Protein AF-A0A140GRG3-F1 (afdb_monomer)

Solvent-accessible surface area (backbone atoms only — not comparable to full-atom values): 8171 Å² total; per-residue (Å²): 132,78,67,48,33,25,34,49,35,48,64,73,60,44,54,51,26,63,76,68,34,36,48,61,22,80,69,81,72,51,72,68,56,46,52,49,39,53,59,50,39,77,76,40,103,50,76,84,59,65,53,33,34,67,32,29,81,44,64,73,69,17,59,77,34,81,34,65,45,83,39,54,50,88,79,48,69,55,91,41,27,29,35,31,36,46,66,38,54,58,51,29,50,54,20,54,79,66,69,34,63,71,58,24,54,52,31,48,55,51,36,66,66,47,49,40,51,36,69,62,40,68,79,38,45,73,64,49,42,75,78,39,77,46,58,33,33,39,29,62,48,62,46,69,54,79,84,127

Organism: Clostridium perfringens (NCBI:txid1502)

Secondary structure (DSSP, 8-state):
--SEEEEEE-HHHHHHHHHHTEE-TTS---HHHHHHHHHHHTTSSS-SSTTPEEEBS-HHHHTTSSEEEEEEGGGS-GGGEEEEETHHHHHHHHHHHTT-HHHHHHHHHHHHHH-EEHHHHHHHHHHHHHH--SEEEEE-S-EE----

Foldseek 3Di:
DPQKKKQADAPVLVVVCVVVQKDFLADDDDPLSVVLQVLLVVVDVDRQFRQWRKIDPDVVVSVVHPDMDMDGNVQAPLQQKKKWAVVLSVQLSVCVVVVPPVSNVVSSVVGVVRIDRPVVCVVCVPVSCVVRVHMMMTGNGMGRNPDD

Structure (mmCIF, N/CA/C/O backbone):
data_AF-A0A140GRG3-F1
#
_entry.id   AF-A0A140GRG3-F1
#
loop_
_atom_site.group_PDB
_atom_site.id
_atom_site.type_symbol
_atom_site.label_atom_id
_atom_site.label_alt_id
_atom_site.label_comp_id
_atom_site.label_asym_id
_atom_site.label_entity_id
_atom_site.label_seq_id
_atom_site.pdbx_PDB_ins_code
_atom_site.Cartn_x
_atom_site.Cartn_y
_atom_site.Cartn_z
_atom_site.occupancy
_atom_site.B_iso_or_equiv
_atom_site.auth_seq_id
_atom_site.auth_comp_id
_atom_site.auth_asym_id
_atom_site.auth_atom_id
_atom_site.pdbx_PDB_model_num
ATOM 1 N N . MET A 1 1 ? -10.415 -14.620 3.797 1.00 58.91 1 MET A N 1
ATOM 2 C CA . MET A 1 1 ? -9.779 -13.354 4.178 1.00 58.91 1 MET A CA 1
ATOM 3 C C . MET A 1 1 ? -10.177 -13.021 5.606 1.00 58.91 1 MET A C 1
ATOM 5 O O . MET A 1 1 ? -11.358 -13.134 5.926 1.00 58.91 1 MET A O 1
ATOM 9 N N . GLU A 1 2 ? -9.215 -12.718 6.471 1.00 62.97 2 GLU A N 1
ATOM 10 C CA . GLU A 1 2 ? -9.532 -12.144 7.781 1.00 62.97 2 GLU A CA 1
ATOM 11 C C . GLU A 1 2 ? -10.048 -10.714 7.579 1.00 62.97 2 GLU A C 1
ATOM 13 O O . GLU A 1 2 ? -9.622 -10.013 6.665 1.00 62.97 2 GLU A O 1
ATOM 18 N N . ASN A 1 3 ? -11.008 -10.294 8.401 1.00 82.62 3 ASN A N 1
ATOM 19 C CA . ASN A 1 3 ? -11.644 -8.974 8.308 1.00 82.62 3 ASN A CA 1
ATOM 20 C C . ASN A 1 3 ? -10.804 -7.882 8.991 1.00 82.62 3 ASN A C 1
ATOM 22 O O . ASN A 1 3 ? -11.342 -6.926 9.541 1.00 82.62 3 ASN A O 1
ATOM 26 N N . VAL A 1 4 ? -9.487 -8.064 9.021 1.00 91.62 4 VAL A N 1
ATOM 27 C CA . VAL A 1 4 ? -8.572 -7.283 9.845 1.00 91.62 4 VAL A CA 1
ATOM 28 C C . VAL A 1 4 ? -7.374 -6.867 9.009 1.00 91.62 4 VAL A C 1
ATOM 30 O O . VAL A 1 4 ? -6.751 -7.692 8.347 1.00 91.62 4 VAL A O 1
ATOM 33 N N . PHE A 1 5 ? -7.045 -5.587 9.101 1.00 93.81 5 PHE A N 1
ATOM 34 C CA . PHE A 1 5 ? -5.799 -5.015 8.628 1.00 93.81 5 PHE A CA 1
ATOM 35 C C . PHE A 1 5 ? -4.995 -4.447 9.789 1.00 93.81 5 PHE A C 1
ATOM 37 O O . PHE A 1 5 ? -5.518 -4.199 10.876 1.00 93.81 5 PHE A O 1
ATOM 44 N N . TYR A 1 6 ? -3.721 -4.201 9.527 1.00 93.69 6 TYR A N 1
ATOM 45 C CA . TYR A 1 6 ? -2.786 -3.617 10.465 1.00 93.69 6 TYR A CA 1
ATOM 46 C C . TYR A 1 6 ? -2.074 -2.440 9.810 1.00 93.69 6 TYR A C 1
ATOM 48 O O . TYR A 1 6 ? -1.644 -2.526 8.658 1.00 93.69 6 TYR A O 1
ATOM 56 N N . HIS A 1 7 ? -1.936 -1.350 10.556 1.00 92.50 7 HIS A N 1
ATOM 57 C CA . HIS A 1 7 ? -1.072 -0.228 10.212 1.00 92.50 7 HIS A CA 1
ATOM 58 C C . HIS A 1 7 ? 0.150 -0.252 11.134 1.00 92.50 7 HIS A C 1
ATOM 60 O O . HIS A 1 7 ? 0.006 -0.066 12.341 1.00 92.50 7 HIS A O 1
ATOM 66 N N . GLY A 1 8 ? 1.331 -0.528 10.579 1.00 90.31 8 GLY A N 1
ATOM 67 C CA . GLY A 1 8 ? 2.597 -0.441 11.309 1.00 90.31 8 GLY A CA 1
ATOM 68 C C . GLY A 1 8 ? 3.100 1.002 11.360 1.00 90.31 8 GLY A C 1
ATOM 69 O O . GLY A 1 8 ? 3.025 1.713 10.359 1.00 90.31 8 GLY A O 1
ATOM 70 N N . THR A 1 9 ? 3.586 1.440 12.521 1.00 88.50 9 THR A N 1
ATOM 71 C CA . THR A 1 9 ? 4.032 2.820 12.761 1.00 88.50 9 THR A CA 1
ATOM 72 C C . THR A 1 9 ? 5.107 2.893 13.857 1.00 88.50 9 THR A C 1
ATOM 74 O O . THR A 1 9 ? 5.263 1.969 14.654 1.00 88.50 9 THR A O 1
ATOM 77 N N . TYR A 1 10 ? 5.852 3.998 13.912 1.00 88.75 10 TYR A N 1
ATOM 78 C CA . TYR A 1 10 ? 6.809 4.299 14.988 1.00 88.75 10 TYR A CA 1
ATOM 79 C C . TYR A 1 10 ? 6.118 4.911 16.215 1.00 88.75 10 TYR A C 1
ATOM 81 O O . TYR A 1 10 ? 4.997 5.415 16.094 1.00 88.75 10 TYR A O 1
ATOM 89 N N . GLU A 1 11 ? 6.781 4.881 17.375 1.00 89.31 11 GLU A N 1
ATOM 90 C CA . GLU A 1 11 ? 6.214 5.284 18.674 1.00 89.31 11 GLU A CA 1
ATOM 91 C C . GLU A 1 11 ? 5.665 6.724 18.679 1.00 89.31 11 GLU A C 1
ATOM 93 O O . GLU A 1 11 ? 4.536 6.960 19.114 1.00 89.31 11 GLU A O 1
ATOM 98 N N . ASP A 1 12 ? 6.410 7.686 18.123 1.00 85.94 12 ASP A N 1
ATOM 99 C CA . ASP A 1 12 ? 5.983 9.093 18.063 1.00 85.94 12 ASP A CA 1
ATOM 100 C C . ASP A 1 12 ? 4.681 9.265 17.264 1.00 85.94 12 ASP A C 1
ATOM 102 O O . ASP A 1 12 ? 3.731 9.909 17.717 1.00 85.94 12 ASP A O 1
ATOM 106 N N . SER A 1 13 ? 4.607 8.639 16.086 1.00 88.38 13 SER A N 1
ATOM 107 C CA . SER A 1 13 ? 3.415 8.666 15.236 1.00 88.38 13 SER A CA 1
ATOM 108 C C . SER A 1 13 ? 2.254 7.885 15.853 1.00 88.38 13 SER A C 1
ATOM 110 O O . SER A 1 13 ? 1.106 8.308 15.735 1.00 88.38 13 SER A O 1
ATOM 112 N N . TYR A 1 14 ? 2.527 6.779 16.552 1.00 90.12 14 TYR A N 1
ATOM 113 C CA . TYR A 1 14 ? 1.506 6.016 17.271 1.00 90.12 14 TYR A CA 1
ATOM 114 C C . TYR A 1 14 ? 0.814 6.871 18.337 1.00 90.12 14 TYR A C 1
ATOM 116 O O . TYR A 1 14 ? -0.415 6.931 18.374 1.00 90.12 14 TYR A O 1
ATOM 124 N N . ASN A 1 15 ? 1.592 7.574 19.164 1.00 88.56 15 ASN A N 1
ATOM 125 C CA . ASN A 1 15 ? 1.059 8.442 20.213 1.00 88.56 15 ASN A CA 1
ATOM 126 C C . ASN A 1 15 ? 0.165 9.548 19.633 1.00 88.56 15 ASN A C 1
ATOM 128 O O . ASN A 1 15 ? -0.924 9.793 20.152 1.00 88.56 15 ASN A O 1
ATOM 132 N N . GLU A 1 16 ? 0.575 10.158 18.518 1.00 89.56 16 GLU A N 1
ATOM 133 C CA . GLU A 1 16 ? -0.228 11.161 17.812 1.00 89.56 16 GLU A CA 1
ATOM 134 C C . GLU A 1 16 ? -1.540 10.574 17.263 1.00 89.56 16 GLU A C 1
ATOM 136 O O . GLU A 1 16 ? -2.600 11.194 17.382 1.00 89.56 16 GLU A O 1
ATOM 141 N N . ILE A 1 17 ? -1.487 9.375 16.674 1.00 91.12 17 ILE A N 1
ATOM 142 C CA . ILE A 1 17 ? -2.669 8.688 16.142 1.00 91.12 17 ILE A CA 1
ATOM 143 C C . ILE A 1 17 ? -3.660 8.366 17.265 1.00 91.12 17 ILE A C 1
ATOM 145 O O . ILE A 1 17 ? -4.860 8.595 17.099 1.00 91.12 17 ILE A O 1
ATOM 149 N N . VAL A 1 18 ? -3.173 7.860 18.402 1.00 89.19 18 VAL A N 1
ATOM 150 C CA . VAL A 1 18 ? -4.005 7.542 19.571 1.00 89.19 18 VAL A CA 1
ATOM 151 C C . VAL A 1 18 ? -4.623 8.808 20.161 1.00 89.19 18 VAL A C 1
ATOM 153 O O . VAL A 1 18 ? -5.822 8.822 20.430 1.00 89.19 18 VAL A O 1
ATOM 156 N N . GLU A 1 19 ? -3.851 9.889 20.315 1.00 89.81 19 GLU A N 1
ATOM 157 C CA . GLU A 1 19 ? -4.353 11.168 20.836 1.00 89.81 19 GLU A CA 1
ATOM 158 C C . GLU A 1 19 ? -5.455 11.757 19.944 1.00 89.81 19 GLU A C 1
ATOM 160 O O . GLU A 1 19 ? -6.475 12.243 20.437 1.00 89.81 19 GLU A O 1
ATOM 165 N N . LYS A 1 20 ? -5.266 11.710 18.621 1.00 90.50 20 LYS A N 1
ATOM 166 C CA . LYS A 1 20 ? -6.213 12.285 17.657 1.00 90.50 20 LYS A CA 1
ATOM 167 C C . LYS A 1 20 ? -7.361 11.344 17.293 1.00 90.50 20 LYS A C 1
ATOM 169 O O . LYS A 1 20 ? -8.335 11.797 16.691 1.00 90.50 20 LYS A O 1
ATOM 174 N N . GLY A 1 21 ? -7.244 10.053 17.605 1.00 91.44 21 GLY A N 1
ATOM 175 C CA . GLY A 1 21 ? -8.201 9.021 17.208 1.00 91.44 21 GLY A CA 1
ATOM 176 C C . GLY A 1 21 ? -8.305 8.837 15.690 1.00 91.44 21 GLY A C 1
ATOM 177 O O . GLY A 1 21 ? -9.361 8.454 15.184 1.00 91.44 21 GLY A O 1
ATOM 178 N N . VAL A 1 22 ? -7.251 9.155 14.932 1.00 92.19 22 VAL A N 1
ATOM 179 C CA . VAL A 1 22 ? -7.278 9.102 13.463 1.00 92.19 22 VAL A CA 1
ATOM 180 C C . VAL A 1 22 ? -5.898 8.821 12.875 1.00 92.19 22 VAL A C 1
ATOM 182 O O . VAL A 1 22 ? -4.911 9.461 13.230 1.00 92.19 22 VAL A O 1
ATOM 185 N N . ILE A 1 23 ? -5.843 7.900 11.912 1.00 91.62 23 ILE A N 1
ATOM 186 C CA . ILE A 1 23 ? -4.687 7.722 11.029 1.00 91.62 23 ILE A CA 1
ATOM 187 C C . ILE A 1 23 ? -4.890 8.644 9.830 1.00 91.62 23 ILE A C 1
ATOM 189 O O . ILE A 1 23 ? -5.806 8.434 9.030 1.00 91.62 23 ILE A O 1
ATOM 193 N N . LEU A 1 24 ? -4.068 9.685 9.709 1.00 88.81 24 LEU A N 1
ATOM 194 C CA . LEU A 1 24 ? -4.138 10.600 8.573 1.00 88.81 24 LEU A CA 1
ATOM 195 C C . LEU A 1 24 ? -3.401 10.014 7.371 1.00 88.81 24 LEU A C 1
ATOM 197 O O . LEU A 1 24 ? -2.261 9.574 7.472 1.00 88.81 24 LEU A O 1
ATOM 201 N N . ASN A 1 25 ? -4.015 10.113 6.198 1.00 81.44 25 ASN A N 1
ATOM 202 C CA . ASN A 1 25 ? -3.441 9.667 4.929 1.00 81.44 25 ASN A CA 1
ATOM 203 C C . ASN A 1 25 ? -2.334 10.592 4.377 1.00 81.44 25 ASN A C 1
ATOM 205 O O . ASN A 1 25 ? -1.984 10.503 3.204 1.00 81.44 25 ASN A O 1
ATOM 209 N N . SER A 1 26 ? -1.820 11.508 5.204 1.00 66.75 26 SER A N 1
ATOM 210 C CA . SER A 1 26 ? -0.861 12.557 4.841 1.00 66.75 26 SER A CA 1
ATOM 211 C C . SER A 1 26 ? 0.337 12.664 5.794 1.00 66.75 26 SER A C 1
ATOM 213 O O . SER A 1 26 ? 1.067 13.653 5.721 1.00 66.75 26 SER A O 1
ATOM 215 N N . ILE A 1 27 ? 0.513 11.731 6.739 1.00 56.66 27 ILE A N 1
ATOM 216 C CA . ILE A 1 27 ? 1.577 11.827 7.750 1.00 56.66 27 ILE A CA 1
ATOM 217 C C . ILE A 1 27 ? 2.827 11.046 7.316 1.00 56.66 27 ILE A C 1
ATOM 219 O O . ILE A 1 27 ? 2.763 9.854 7.043 1.00 56.66 27 ILE A O 1
ATOM 223 N N . GLN A 1 28 ? 3.941 11.790 7.287 1.00 54.88 28 GLN A N 1
ATOM 224 C CA . GLN A 1 28 ? 5.354 11.383 7.306 1.00 54.88 28 GLN A CA 1
ATOM 225 C C . GLN A 1 28 ? 5.712 10.150 6.468 1.00 54.88 28 GLN A C 1
ATOM 227 O O . GLN A 1 28 ? 5.924 9.052 6.975 1.00 54.88 28 GLN A O 1
ATOM 232 N N . GLU A 1 29 ? 5.856 10.363 5.160 1.00 62.44 29 GLU A N 1
ATOM 233 C CA . GLU A 1 29 ? 6.495 9.372 4.300 1.00 62.44 29 GLU A CA 1
ATOM 234 C C . GLU A 1 29 ? 7.969 9.223 4.702 1.00 62.44 29 GLU A C 1
ATOM 236 O O . GLU A 1 29 ? 8.709 10.208 4.730 1.00 62.44 29 GLU A O 1
ATOM 241 N N . ALA A 1 30 ? 8.402 7.991 4.985 1.00 69.88 30 ALA A N 1
ATOM 242 C CA . ALA A 1 30 ? 9.823 7.666 5.027 1.00 69.88 30 ALA A CA 1
ATOM 243 C C . ALA A 1 30 ? 10.486 8.035 3.687 1.00 69.88 30 ALA A C 1
ATOM 245 O O . ALA A 1 30 ? 9.834 8.000 2.635 1.00 69.88 30 ALA A O 1
ATOM 246 N N . ASP A 1 31 ? 11.782 8.348 3.712 1.00 77.38 31 ASP A N 1
ATOM 247 C CA . ASP A 1 31 ? 12.533 8.788 2.530 1.00 77.38 31 ASP A CA 1
ATOM 248 C C . ASP A 1 31 ? 12.384 7.807 1.353 1.00 77.38 31 ASP A C 1
ATOM 250 O O . AS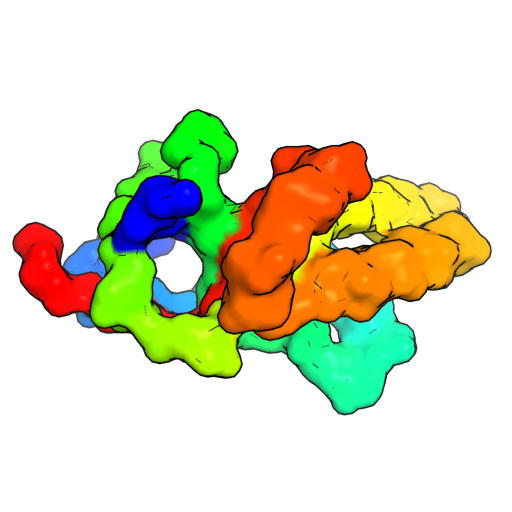P A 1 31 ? 12.194 8.216 0.206 1.00 77.38 31 ASP A O 1
ATOM 254 N N . GLU A 1 32 ? 12.395 6.500 1.620 1.00 85.00 32 GLU A N 1
ATOM 255 C CA . GLU A 1 32 ? 12.195 5.463 0.610 1.00 85.00 32 GLU A CA 1
ATOM 256 C C . GLU A 1 32 ? 10.790 5.492 -0.002 1.00 85.00 32 GLU A C 1
ATOM 258 O O . GLU A 1 32 ? 10.648 5.353 -1.221 1.00 85.00 32 GLU A O 1
ATOM 263 N N . THR A 1 33 ? 9.754 5.697 0.817 1.00 84.81 33 THR A N 1
ATOM 264 C CA . THR A 1 33 ? 8.361 5.815 0.357 1.00 84.81 33 THR A CA 1
ATOM 265 C C . THR A 1 33 ? 8.200 7.030 -0.547 1.00 84.81 33 THR A C 1
ATOM 267 O O . THR A 1 33 ? 7.636 6.898 -1.635 1.00 84.81 33 THR A O 1
ATOM 270 N N . SER A 1 34 ? 8.786 8.163 -0.155 1.00 86.88 34 SER A N 1
ATOM 271 C CA . SER A 1 34 ? 8.810 9.393 -0.950 1.00 86.88 34 SER A CA 1
ATOM 272 C C . SER A 1 34 ? 9.502 9.182 -2.302 1.00 86.88 34 SER A C 1
ATOM 274 O O . SER A 1 34 ? 8.932 9.481 -3.354 1.00 86.88 34 SER A O 1
ATOM 276 N N . ILE A 1 35 ? 10.672 8.526 -2.319 1.00 89.69 35 ILE A N 1
ATOM 277 C CA . ILE A 1 35 ? 11.378 8.174 -3.563 1.00 89.69 35 ILE A CA 1
ATOM 278 C C . ILE A 1 35 ? 10.510 7.295 -4.469 1.00 89.69 35 ILE A C 1
ATOM 280 O O . ILE A 1 35 ? 10.425 7.535 -5.677 1.00 89.69 35 ILE A O 1
ATOM 284 N N . ILE A 1 36 ? 9.878 6.252 -3.922 1.00 89.81 36 ILE A N 1
ATOM 285 C CA . ILE A 1 36 ? 9.028 5.357 -4.715 1.00 89.81 36 ILE A CA 1
ATOM 286 C C . ILE A 1 36 ? 7.834 6.131 -5.283 1.00 89.81 36 ILE A C 1
ATOM 288 O O . ILE A 1 36 ? 7.508 5.961 -6.462 1.00 89.81 36 ILE A O 1
ATOM 292 N N . ASN A 1 37 ? 7.208 6.987 -4.476 1.00 88.44 37 ASN A N 1
ATOM 293 C CA . ASN A 1 37 ? 6.080 7.815 -4.883 1.00 88.44 37 ASN A CA 1
ATOM 294 C C . ASN A 1 37 ? 6.465 8.758 -6.025 1.00 88.44 37 ASN A C 1
ATOM 296 O O . ASN A 1 37 ? 5.795 8.755 -7.058 1.00 88.44 37 ASN A O 1
ATOM 300 N N . ASP A 1 38 ? 7.583 9.472 -5.910 1.00 87.94 38 ASP A N 1
ATOM 301 C CA . ASP A 1 38 ? 8.108 10.339 -6.969 1.00 87.94 38 ASP A CA 1
ATOM 302 C C . ASP A 1 38 ? 8.392 9.565 -8.260 1.00 87.94 38 ASP A C 1
ATOM 304 O O . ASP A 1 38 ? 8.019 9.982 -9.364 1.00 87.94 38 ASP A O 1
ATOM 308 N N . VAL A 1 39 ? 9.014 8.390 -8.138 1.00 89.75 39 VAL A N 1
ATOM 309 C CA . VAL A 1 39 ? 9.319 7.537 -9.288 1.00 89.75 39 VAL A CA 1
ATOM 310 C C . VAL A 1 39 ? 8.036 7.055 -9.968 1.00 89.75 39 VAL A C 1
ATOM 312 O O . VAL A 1 39 ? 7.939 7.147 -11.191 1.00 89.75 39 VAL A O 1
ATOM 315 N N . LEU A 1 40 ? 7.034 6.589 -9.222 1.00 88.19 40 LEU A N 1
ATOM 316 C CA . LEU A 1 40 ? 5.755 6.135 -9.781 1.00 88.19 40 LEU A CA 1
ATOM 317 C C . LEU A 1 40 ? 4.958 7.285 -10.417 1.00 88.19 40 LEU A C 1
ATOM 319 O O . LEU A 1 40 ? 4.435 7.141 -11.530 1.00 88.19 40 LEU A O 1
ATOM 323 N N . ASN A 1 41 ? 4.909 8.436 -9.749 1.00 82.94 41 ASN A N 1
ATOM 324 C CA . ASN A 1 41 ? 4.188 9.623 -10.205 1.00 82.94 41 ASN A CA 1
ATOM 325 C C . ASN A 1 41 ? 4.855 10.270 -11.428 1.00 82.94 41 ASN A C 1
ATOM 327 O O . ASN A 1 41 ? 4.175 10.834 -12.275 1.00 82.94 41 ASN A O 1
ATOM 331 N N . SER A 1 42 ? 6.170 10.119 -11.614 1.00 81.94 42 SER A N 1
ATOM 332 C CA . SER A 1 42 ? 6.830 10.580 -12.847 1.00 81.94 42 SER A CA 1
ATOM 333 C C . SER A 1 42 ? 6.421 9.791 -14.107 1.00 81.94 42 SER A C 1
ATOM 335 O O . SER A 1 42 ? 6.657 10.249 -15.227 1.00 81.94 42 SER A O 1
ATOM 337 N N . TYR A 1 43 ? 5.797 8.616 -13.946 1.00 75.81 43 TYR A N 1
ATOM 338 C CA . TYR A 1 43 ? 5.379 7.724 -15.037 1.00 75.81 43 TYR A CA 1
ATOM 339 C C . TYR A 1 43 ? 3.862 7.590 -15.198 1.00 75.81 43 TYR A C 1
ATOM 341 O O . TYR A 1 43 ? 3.408 6.955 -16.154 1.00 75.81 43 TYR A O 1
ATOM 349 N N . SER A 1 44 ? 3.076 8.165 -14.293 1.00 68.88 44 SER A N 1
ATOM 350 C CA . SER A 1 44 ? 1.617 8.089 -14.302 1.00 68.88 44 SER A CA 1
ATOM 351 C C . SER A 1 44 ? 1.021 9.480 -14.097 1.00 68.88 44 SER A C 1
ATOM 353 O O . SER A 1 44 ? 1.574 10.310 -13.392 1.00 68.88 44 SER A O 1
ATOM 355 N N . TYR A 1 45 ? -0.116 9.766 -14.731 1.00 60.00 45 TYR A N 1
ATOM 356 C CA . TYR A 1 45 ? -0.793 11.066 -14.595 1.00 60.00 45 TYR A CA 1
ATOM 357 C C . TYR A 1 45 ? -1.594 11.199 -13.282 1.00 60.00 45 TYR A C 1
ATOM 359 O O . TYR A 1 45 ? -2.377 12.133 -13.131 1.00 60.00 45 TYR A O 1
ATOM 367 N N . SER A 1 46 ? -1.440 10.258 -12.350 1.00 65.44 46 SER A N 1
ATOM 368 C CA . SER A 1 46 ? -2.257 10.118 -11.143 1.00 65.44 46 SER A CA 1
ATOM 369 C C . SER A 1 46 ? -1.391 9.739 -9.947 1.00 65.44 46 SER A C 1
ATOM 371 O O . SER A 1 46 ? -0.456 8.961 -10.112 1.00 65.44 46 SER A O 1
ATOM 373 N N . ASN A 1 47 ? -1.750 10.203 -8.747 1.00 74.69 47 ASN A N 1
ATOM 374 C CA . ASN A 1 47 ? -1.138 9.728 -7.504 1.00 74.69 47 ASN A CA 1
ATOM 375 C C . ASN A 1 47 ? -1.424 8.232 -7.326 1.00 74.69 47 ASN A C 1
ATOM 377 O O . ASN A 1 47 ? -2.562 7.844 -7.083 1.00 74.69 47 ASN A O 1
ATOM 381 N N . VAL A 1 48 ? -0.393 7.399 -7.484 1.00 83.12 48 VAL A N 1
ATOM 382 C CA . VAL A 1 48 ? -0.540 5.930 -7.458 1.00 83.12 48 VAL A CA 1
ATOM 383 C C . VAL A 1 48 ? -0.630 5.388 -6.034 1.00 83.12 48 VAL A C 1
ATOM 385 O O . VAL A 1 48 ? -1.322 4.407 -5.794 1.00 83.12 48 VAL A O 1
ATOM 388 N N . ARG A 1 49 ? 0.106 6.008 -5.108 1.00 86.69 49 ARG A N 1
ATOM 389 C CA . ARG A 1 49 ? 0.246 5.594 -3.697 1.00 86.69 49 ARG A CA 1
ATOM 390 C C . ARG A 1 49 ? 0.266 6.782 -2.737 1.00 86.69 49 ARG A C 1
ATOM 392 O O . ARG A 1 49 ? -0.138 6.644 -1.591 1.00 86.69 49 ARG A O 1
ATOM 399 N N . ASN A 1 50 ? 0.727 7.941 -3.211 1.00 84.25 50 ASN A N 1
ATOM 400 C CA . ASN A 1 50 ? 0.743 9.176 -2.433 1.00 84.25 50 ASN A CA 1
ATOM 401 C C . ASN A 1 50 ? -0.679 9.520 -1.955 1.00 84.25 50 ASN A C 1
ATOM 403 O O . ASN A 1 50 ? -1.620 9.535 -2.756 1.00 84.25 50 ASN A O 1
ATOM 407 N N . GLY A 1 51 ? -0.817 9.797 -0.660 1.00 84.38 51 GLY A N 1
ATOM 408 C CA . GLY A 1 51 ? -2.102 10.072 -0.024 1.00 84.38 51 GLY A CA 1
ATOM 409 C C . GLY A 1 51 ? -2.874 8.826 0.422 1.00 84.38 51 GLY A C 1
ATOM 410 O O . GLY A 1 51 ? -4.070 8.944 0.703 1.00 84.38 51 GLY A O 1
ATOM 411 N N . ALA A 1 52 ? -2.243 7.648 0.441 1.00 90.88 52 ALA A N 1
ATOM 412 C CA . ALA A 1 52 ? -2.814 6.430 1.006 1.00 90.88 52 ALA A CA 1
ATOM 413 C C . ALA A 1 52 ? -2.296 6.168 2.427 1.00 90.88 52 ALA A C 1
ATOM 415 O O . ALA A 1 52 ? -1.127 6.395 2.730 1.00 90.88 52 ALA A O 1
ATOM 416 N N . VAL A 1 53 ? -3.155 5.607 3.276 1.00 92.06 53 VAL A N 1
ATOM 417 C CA . VAL A 1 53 ? -2.727 4.875 4.471 1.00 92.06 53 VAL A CA 1
ATOM 418 C C . VAL A 1 53 ? -2.311 3.471 4.038 1.00 92.06 53 VAL A C 1
ATOM 420 O O . VAL A 1 53 ? -3.088 2.761 3.395 1.00 92.06 53 VAL A O 1
ATOM 423 N N . PHE A 1 54 ? -1.086 3.083 4.390 1.00 91.75 54 PHE A N 1
ATOM 424 C CA . PHE A 1 54 ? -0.539 1.760 4.101 1.00 91.75 54 PHE A CA 1
ATOM 425 C C . PHE A 1 54 ? -0.981 0.759 5.164 1.00 91.75 54 PHE A C 1
ATOM 427 O O . PHE A 1 54 ? -0.822 0.997 6.364 1.00 91.75 54 PHE A O 1
ATOM 434 N N . LEU A 1 55 ? -1.532 -0.357 4.701 1.00 93.12 55 LEU A N 1
ATOM 435 C CA . LEU A 1 55 ? -2.094 -1.426 5.511 1.00 93.12 55 LEU A CA 1
ATOM 436 C C . LEU A 1 55 ? -1.521 -2.782 5.071 1.00 93.12 55 LEU A C 1
ATOM 438 O O . LEU A 1 55 ? -1.185 -2.981 3.900 1.00 93.12 55 LEU A O 1
ATOM 442 N N . THR A 1 56 ? -1.462 -3.732 5.999 1.00 92.31 56 THR A N 1
ATOM 443 C CA . THR A 1 56 ? -1.139 -5.143 5.733 1.00 92.31 56 THR A CA 1
ATOM 444 C C . THR A 1 56 ? -2.190 -6.060 6.357 1.00 92.31 56 THR A C 1
ATOM 446 O O . THR A 1 56 ? -2.792 -5.721 7.374 1.00 92.31 56 THR A O 1
ATOM 449 N N . ASP A 1 57 ? -2.437 -7.216 5.745 1.00 91.50 57 ASP A N 1
ATOM 450 C CA . ASP A 1 57 ? -3.240 -8.305 6.323 1.00 91.50 57 ASP A CA 1
ATOM 451 C C . ASP A 1 57 ? -2.391 -9.272 7.166 1.00 91.50 57 ASP A C 1
ATOM 453 O O . ASP A 1 57 ? -2.885 -10.290 7.645 1.00 91.50 57 ASP A O 1
ATOM 457 N N . ASN A 1 58 ? -1.106 -8.960 7.345 1.00 88.94 58 ASN A N 1
ATOM 458 C CA . ASN A 1 58 ? -0.147 -9.770 8.072 1.00 88.94 58 ASN A CA 1
ATOM 459 C C . ASN A 1 58 ? 0.392 -9.003 9.285 1.00 88.94 58 ASN A C 1
ATOM 461 O O . ASN A 1 58 ? 1.268 -8.149 9.160 1.00 88.94 58 ASN A O 1
ATOM 465 N N . GLU A 1 59 ? -0.088 -9.355 10.478 1.00 86.62 59 GLU A N 1
ATOM 466 C CA . GLU A 1 59 ? 0.344 -8.745 11.744 1.00 86.62 59 GLU A CA 1
ATOM 467 C C . GLU A 1 59 ? 1.870 -8.745 11.910 1.00 86.62 59 GLU A C 1
ATOM 469 O O . GLU A 1 59 ? 2.443 -7.738 12.310 1.00 86.62 59 GLU A O 1
ATOM 474 N N . LYS A 1 60 ? 2.554 -9.822 11.501 1.00 86.56 60 LYS A N 1
ATOM 475 C CA . LYS A 1 60 ? 4.018 -9.933 11.625 1.00 86.56 60 LYS A CA 1
ATOM 476 C C . LYS A 1 60 ? 4.775 -8.936 10.755 1.00 86.56 60 LYS A C 1
ATOM 478 O O . LYS A 1 60 ? 5.886 -8.551 11.099 1.00 86.56 60 LYS A O 1
ATOM 483 N N . GLU A 1 61 ? 4.209 -8.553 9.613 1.00 82.81 61 GLU A N 1
ATOM 484 C CA . GLU A 1 61 ? 4.788 -7.492 8.783 1.00 82.81 61 GLU A CA 1
ATOM 485 C C . GLU A 1 61 ? 4.579 -6.121 9.433 1.00 82.81 61 GLU A C 1
ATOM 487 O O . GLU A 1 61 ? 5.461 -5.270 9.358 1.00 82.81 61 GLU A O 1
ATOM 492 N N . ALA A 1 62 ? 3.455 -5.917 10.126 1.00 80.75 62 ALA A N 1
ATOM 493 C CA . ALA A 1 62 ? 3.227 -4.703 10.906 1.00 80.75 62 ALA A CA 1
ATOM 494 C C . ALA A 1 62 ? 4.124 -4.632 12.158 1.00 80.75 62 ALA A C 1
ATOM 496 O O . ALA A 1 62 ? 4.556 -3.548 12.531 1.00 80.75 62 ALA A O 1
ATOM 497 N N . GLU A 1 63 ? 4.466 -5.770 12.768 1.00 77.25 63 GLU A N 1
ATOM 498 C CA . GLU A 1 63 ? 5.431 -5.881 13.878 1.00 77.25 63 GLU A CA 1
ATOM 499 C C . GLU A 1 63 ? 6.886 -5.572 13.476 1.00 77.25 63 GLU A C 1
ATOM 501 O O . GLU A 1 63 ? 7.756 -5.486 14.341 1.00 77.25 63 GLU A O 1
ATOM 506 N N . CYS A 1 64 ? 7.193 -5.384 12.183 1.00 80.12 64 CYS A N 1
ATOM 507 C CA . CYS A 1 64 ? 8.485 -4.818 11.774 1.00 80.12 64 CYS A CA 1
ATOM 508 C C . CYS A 1 64 ? 8.645 -3.342 12.187 1.00 80.12 64 CYS A C 1
ATOM 510 O O . CYS A 1 64 ? 9.754 -2.810 12.119 1.00 80.12 64 CYS A O 1
ATOM 512 N N . TYR A 1 65 ? 7.553 -2.698 12.603 1.00 85.62 65 TYR A N 1
ATOM 513 C CA . TYR A 1 65 ? 7.531 -1.376 13.213 1.00 85.62 65 TYR A CA 1
ATOM 514 C C . TYR A 1 65 ? 7.456 -1.483 14.744 1.00 85.62 65 TYR A C 1
ATOM 516 O O . TYR A 1 65 ? 7.182 -2.545 15.298 1.00 85.62 65 TYR A O 1
ATOM 524 N N . GLU A 1 66 ? 7.689 -0.375 15.444 1.00 89.38 66 GLU A N 1
ATOM 525 C CA . GLU A 1 66 ? 7.669 -0.343 16.915 1.00 89.38 66 GLU A CA 1
ATOM 526 C C . GLU A 1 66 ? 6.262 -0.544 17.490 1.00 89.38 66 GLU A C 1
ATOM 528 O O . GLU A 1 66 ? 6.106 -1.068 18.592 1.00 89.38 66 GLU A O 1
ATOM 533 N N . CYS A 1 67 ? 5.237 -0.121 16.750 1.00 89.69 67 CYS A N 1
ATOM 534 C CA . CYS A 1 67 ? 3.836 -0.219 17.125 1.00 89.69 67 CYS A CA 1
ATOM 535 C C . CYS A 1 67 ? 2.995 -0.659 15.921 1.00 89.69 67 CYS A C 1
ATOM 537 O O . CYS A 1 67 ? 3.322 -0.371 14.767 1.00 89.69 67 CYS A O 1
ATOM 539 N N . ASN A 1 68 ? 1.862 -1.310 16.185 1.00 91.19 68 ASN A N 1
ATOM 540 C CA . ASN A 1 68 ? 0.854 -1.578 15.167 1.00 91.19 68 ASN A CA 1
ATOM 541 C C . ASN A 1 68 ? -0.546 -1.197 15.664 1.00 91.19 68 ASN A C 1
ATOM 543 O O . ASN A 1 68 ? -0.827 -1.204 16.861 1.00 91.19 68 ASN A O 1
ATOM 547 N N . ILE A 1 69 ? -1.414 -0.827 14.725 1.00 91.56 69 ILE A N 1
ATOM 548 C CA . ILE A 1 69 ? -2.817 -0.504 14.982 1.00 91.56 69 ILE A CA 1
ATOM 549 C C . ILE A 1 69 ? -3.671 -1.477 14.187 1.00 91.56 69 ILE A C 1
ATOM 551 O O . ILE A 1 69 ? -3.589 -1.532 12.958 1.00 91.56 69 ILE A O 1
ATOM 555 N N . LYS A 1 70 ? -4.503 -2.234 14.900 1.00 92.69 70 LYS A N 1
ATOM 556 C CA . LYS A 1 70 ? -5.468 -3.163 14.319 1.00 92.69 70 LYS A CA 1
ATOM 557 C C . LYS A 1 70 ? -6.694 -2.405 13.812 1.00 92.69 70 LYS A C 1
ATOM 559 O O . LYS A 1 70 ? -7.280 -1.604 14.533 1.00 92.69 70 LYS A O 1
ATOM 564 N N . ILE A 1 71 ? -7.104 -2.692 12.584 1.00 92.06 71 ILE A N 1
ATOM 565 C CA . ILE A 1 71 ? -8.189 -2.010 11.878 1.00 92.06 71 ILE A CA 1
ATOM 566 C C . ILE A 1 71 ? -9.164 -3.064 11.360 1.00 92.06 71 ILE A C 1
ATOM 568 O O . ILE A 1 71 ? -8.793 -3.925 10.565 1.00 92.06 71 ILE A O 1
ATOM 572 N N . ASP A 1 72 ? -10.422 -2.996 11.793 1.00 90.81 72 ASP A N 1
ATOM 573 C CA . ASP A 1 72 ? -11.485 -3.824 11.219 1.00 90.81 72 ASP A CA 1
ATOM 574 C C . ASP A 1 72 ? -11.869 -3.281 9.836 1.00 90.81 72 ASP A C 1
ATOM 576 O O . ASP A 1 72 ? -12.128 -2.086 9.668 1.00 90.81 72 ASP A O 1
ATOM 580 N N . ILE A 1 73 ? -11.932 -4.157 8.834 1.00 90.69 73 ILE A N 1
ATOM 581 C CA . ILE A 1 73 ? -12.320 -3.782 7.472 1.00 90.69 73 ILE A CA 1
ATOM 582 C C . ILE A 1 73 ? -13.721 -3.165 7.398 1.00 90.69 73 ILE A C 1
ATOM 584 O O . ILE A 1 73 ? -13.986 -2.349 6.517 1.00 90.69 73 ILE A O 1
ATOM 588 N N . ASN A 1 74 ? -14.616 -3.517 8.323 1.00 89.56 74 ASN A N 1
ATOM 589 C CA . ASN A 1 74 ? -15.968 -2.965 8.390 1.00 89.56 74 ASN A CA 1
ATOM 590 C C . ASN A 1 74 ? -15.972 -1.472 8.752 1.00 89.56 74 ASN A C 1
ATOM 592 O O . ASN A 1 74 ? -16.949 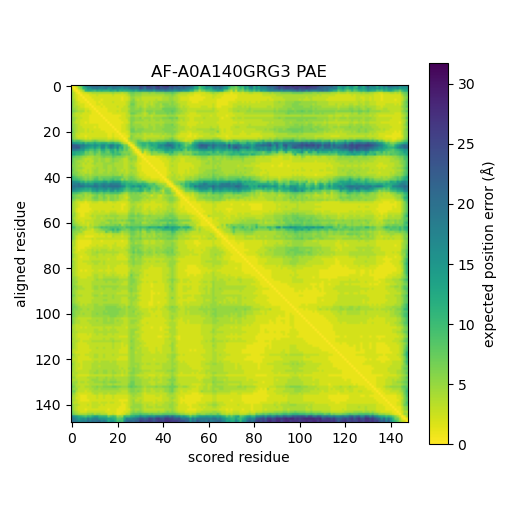-0.781 8.469 1.00 89.56 74 ASN A O 1
ATOM 596 N N . ASN A 1 75 ? -14.870 -0.963 9.309 1.00 88.69 75 ASN A N 1
ATOM 597 C CA . ASN A 1 75 ? -14.682 0.458 9.594 1.00 88.69 75 ASN A CA 1
ATOM 598 C C . ASN A 1 75 ? -14.139 1.232 8.378 1.00 88.69 75 ASN A C 1
ATOM 600 O O . ASN A 1 75 ? -13.968 2.450 8.446 1.00 88.69 75 ASN A O 1
ATOM 604 N N . LEU A 1 76 ? -13.868 0.550 7.259 1.00 91.75 76 LEU A N 1
ATOM 605 C CA . LEU A 1 76 ? -13.308 1.142 6.048 1.00 91.75 76 LEU A CA 1
ATOM 606 C C . LEU A 1 76 ? -14.351 1.253 4.934 1.00 91.75 76 LEU A C 1
ATOM 608 O O . LEU A 1 76 ? -15.122 0.332 4.661 1.00 91.75 76 LEU A O 1
ATOM 612 N N . ASN A 1 77 ? -14.302 2.358 4.186 1.00 93.62 77 ASN A N 1
ATOM 613 C CA . ASN A 1 77 ? -14.975 2.424 2.892 1.00 93.62 77 ASN A CA 1
ATOM 614 C C . ASN A 1 77 ? -14.144 1.659 1.854 1.00 93.62 77 ASN A C 1
ATOM 616 O O . ASN A 1 77 ? -13.243 2.221 1.235 1.00 93.62 77 ASN A O 1
ATOM 620 N N . THR A 1 78 ? -14.457 0.383 1.643 1.00 93.19 78 THR A N 1
ATOM 621 C CA . THR A 1 78 ? -13.701 -0.509 0.742 1.00 93.19 78 THR A CA 1
ATOM 622 C C . THR A 1 78 ? -13.586 -0.019 -0.709 1.00 93.19 78 THR A C 1
ATOM 624 O O . THR A 1 78 ? -12.651 -0.419 -1.397 1.00 93.19 78 THR A O 1
ATOM 627 N N . ASN A 1 79 ? -14.427 0.923 -1.159 1.00 95.50 79 ASN A N 1
ATOM 628 C CA . ASN A 1 79 ? -14.274 1.583 -2.468 1.00 95.50 79 ASN A CA 1
ATOM 629 C C . ASN A 1 79 ? -13.005 2.449 -2.577 1.00 95.50 79 ASN A C 1
ATOM 631 O O . ASN A 1 79 ? -12.591 2.813 -3.677 1.00 95.50 79 ASN A O 1
ATOM 635 N N . LEU A 1 80 ? -12.414 2.819 -1.441 1.00 95.31 80 LEU A N 1
ATOM 636 C CA . LEU A 1 80 ? -11.169 3.583 -1.349 1.00 95.31 80 LEU A CA 1
ATOM 637 C C . LEU A 1 80 ? -9.960 2.680 -1.081 1.00 95.31 80 LEU A C 1
ATOM 639 O O . LEU A 1 80 ? -8.856 3.190 -0.901 1.00 95.31 80 LEU A O 1
ATOM 643 N N . LEU A 1 81 ? -10.163 1.360 -1.040 1.00 95.38 81 LEU A N 1
ATOM 644 C CA . LEU A 1 81 ? -9.131 0.375 -0.761 1.00 95.38 81 LEU A CA 1
ATOM 645 C C . LEU A 1 81 ? -8.642 -0.272 -2.059 1.00 95.38 81 LEU A C 1
ATOM 647 O O . LEU A 1 81 ? -9.428 -0.714 -2.902 1.00 95.38 81 LEU A O 1
ATOM 651 N N . TYR A 1 82 ? -7.326 -0.353 -2.196 1.00 95.75 82 TYR A N 1
ATOM 652 C CA . TYR A 1 82 ? -6.646 -0.979 -3.323 1.00 95.75 82 TYR A CA 1
ATOM 653 C C . TYR A 1 82 ? -5.617 -1.980 -2.818 1.00 95.75 82 TYR A C 1
ATOM 655 O O . TYR A 1 82 ? -5.149 -1.880 -1.687 1.00 95.75 82 TYR A O 1
ATOM 663 N N . VAL A 1 83 ? -5.265 -2.937 -3.668 1.00 95.81 83 VAL A N 1
ATOM 664 C CA . VAL A 1 83 ? -4.243 -3.948 -3.389 1.00 95.81 83 VAL A CA 1
ATOM 665 C C . VAL A 1 83 ? -3.159 -3.838 -4.441 1.00 95.81 83 VAL A C 1
ATOM 667 O O . VAL A 1 83 ? -3.473 -3.722 -5.625 1.00 95.81 83 VAL A O 1
ATOM 670 N N . ALA A 1 84 ? -1.901 -3.879 -4.016 1.00 95.44 84 ALA A N 1
ATOM 671 C CA . ALA A 1 84 ? -0.740 -3.916 -4.897 1.00 95.44 84 ALA A CA 1
ATOM 672 C C . ALA A 1 84 ? 0.304 -4.919 -4.389 1.00 95.44 84 ALA A C 1
ATOM 674 O O . ALA A 1 84 ? 0.144 -5.530 -3.336 1.00 95.44 84 ALA A O 1
ATOM 675 N N . ASP A 1 85 ? 1.353 -5.131 -5.179 1.00 94.88 85 ASP A N 1
ATOM 676 C CA . ASP A 1 85 ? 2.455 -6.048 -4.862 1.00 94.88 85 ASP A CA 1
ATOM 677 C C . ASP A 1 85 ? 3.638 -5.246 -4.306 1.00 94.88 85 ASP A C 1
ATOM 679 O O . ASP A 1 85 ? 4.321 -4.528 -5.050 1.00 94.88 85 ASP A O 1
ATOM 683 N N . ASN A 1 86 ? 3.854 -5.368 -2.997 1.00 91.62 86 ASN A N 1
ATOM 684 C CA . ASN A 1 86 ? 4.843 -4.603 -2.251 1.00 91.62 86 ASN A CA 1
ATOM 685 C C . ASN A 1 86 ? 6.281 -4.981 -2.638 1.00 91.62 86 ASN A C 1
ATOM 687 O O . ASN A 1 86 ? 7.156 -4.118 -2.672 1.00 91.62 86 ASN A O 1
ATOM 691 N N . ASP A 1 87 ? 6.548 -6.228 -3.036 1.00 92.31 87 ASP A N 1
ATOM 692 C CA . ASP A 1 87 ? 7.898 -6.655 -3.436 1.00 92.31 87 ASP A CA 1
ATOM 693 C C . ASP A 1 87 ? 8.414 -5.895 -4.661 1.00 92.31 87 ASP A C 1
ATOM 695 O O . ASP A 1 87 ? 9.623 -5.723 -4.877 1.00 92.31 87 ASP A O 1
ATOM 699 N N . ILE A 1 88 ? 7.502 -5.425 -5.511 1.00 95.06 88 ILE A N 1
ATOM 700 C CA . ILE A 1 88 ? 7.876 -4.640 -6.682 1.00 95.06 88 ILE A CA 1
ATOM 701 C C . ILE A 1 88 ? 8.417 -3.266 -6.260 1.00 95.06 88 ILE A C 1
ATOM 703 O O . ILE A 1 88 ? 9.303 -2.747 -6.943 1.00 95.06 88 ILE A O 1
ATOM 707 N N . THR A 1 89 ? 7.974 -2.701 -5.133 1.00 91.69 89 THR A N 1
ATOM 708 C CA . THR A 1 89 ? 8.440 -1.388 -4.653 1.00 91.69 89 THR A CA 1
ATOM 709 C C . THR A 1 89 ? 9.925 -1.425 -4.275 1.00 91.69 89 THR A C 1
ATOM 711 O O . THR A 1 89 ? 10.698 -0.581 -4.732 1.00 91.69 89 THR A O 1
ATOM 714 N N . ASN A 1 90 ? 10.372 -2.496 -3.611 1.00 91.94 90 ASN A N 1
ATOM 715 C CA . ASN A 1 90 ? 11.788 -2.761 -3.337 1.00 91.94 90 ASN A CA 1
ATOM 716 C C . ASN A 1 90 ? 12.621 -2.856 -4.626 1.00 91.94 90 ASN A C 1
ATOM 718 O O . ASN A 1 90 ? 13.741 -2.349 -4.716 1.00 91.94 90 ASN A O 1
ATOM 722 N N . ASN A 1 91 ? 12.071 -3.476 -5.673 1.00 95.25 91 ASN A N 1
ATOM 723 C CA . ASN A 1 91 ? 12.733 -3.562 -6.974 1.00 95.25 91 ASN A CA 1
ATOM 724 C C . ASN A 1 91 ? 12.820 -2.204 -7.693 1.00 95.25 91 ASN A C 1
ATOM 726 O O . ASN A 1 91 ? 13.819 -1.934 -8.370 1.00 95.25 91 ASN A O 1
ATOM 730 N N . ILE A 1 92 ? 11.803 -1.347 -7.542 1.00 94.50 92 ILE A N 1
ATOM 731 C CA . ILE A 1 92 ? 11.825 0.040 -8.029 1.00 94.50 92 ILE A CA 1
ATOM 732 C C . ILE A 1 92 ? 12.941 0.811 -7.322 1.00 94.50 92 ILE A C 1
ATOM 734 O O . ILE A 1 92 ? 13.788 1.394 -8.001 1.00 94.50 92 ILE A O 1
ATOM 738 N N . LEU A 1 93 ? 12.994 0.745 -5.990 1.00 94.25 93 LEU A N 1
ATOM 739 C CA . LEU A 1 93 ? 13.989 1.437 -5.172 1.00 94.25 93 LEU A CA 1
ATOM 740 C C . LEU A 1 93 ? 15.423 0.995 -5.519 1.00 94.25 93 LEU A C 1
ATOM 742 O O . LEU A 1 93 ? 16.295 1.818 -5.805 1.00 94.25 93 LEU A O 1
ATOM 746 N N . ASN A 1 94 ? 15.652 -0.315 -5.633 1.00 94.56 94 ASN A N 1
ATOM 747 C CA . ASN A 1 94 ? 16.939 -0.871 -6.058 1.00 94.56 94 ASN A CA 1
ATOM 748 C C . ASN A 1 94 ? 17.351 -0.394 -7.461 1.00 94.56 94 ASN A C 1
ATOM 750 O O . ASN A 1 94 ? 18.519 -0.068 -7.709 1.00 94.56 94 ASN A O 1
ATOM 754 N N . ALA A 1 95 ? 16.404 -0.342 -8.404 1.00 95.81 95 ALA A N 1
ATOM 755 C CA . ALA A 1 95 ? 16.663 0.150 -9.753 1.00 95.81 95 ALA A CA 1
ATOM 756 C C . ALA A 1 95 ? 16.953 1.660 -9.782 1.00 95.81 95 ALA A C 1
ATOM 758 O O . ALA A 1 95 ? 17.806 2.086 -10.570 1.00 95.81 95 ALA A O 1
ATOM 759 N N . TYR A 1 96 ? 16.288 2.438 -8.922 1.00 94.94 96 TYR A N 1
ATOM 760 C CA . TYR A 1 96 ? 16.513 3.869 -8.735 1.00 94.94 96 TYR A CA 1
ATOM 761 C C . TYR A 1 96 ? 17.937 4.149 -8.240 1.00 94.94 96 TYR A C 1
ATOM 763 O O . TYR A 1 96 ? 18.692 4.845 -8.926 1.00 94.94 96 TYR A O 1
ATOM 771 N N . PHE A 1 97 ? 18.365 3.522 -7.137 1.00 94.50 97 PHE A N 1
ATOM 772 C CA . PHE A 1 97 ? 19.724 3.696 -6.602 1.00 94.50 97 PHE A CA 1
ATOM 773 C C . PHE A 1 97 ? 20.810 3.216 -7.571 1.00 94.50 97 PHE A C 1
ATOM 775 O O . PHE A 1 97 ? 21.858 3.847 -7.709 1.00 94.50 97 PHE A O 1
ATOM 782 N N . SER A 1 98 ? 20.528 2.158 -8.335 1.00 95.75 98 SER A N 1
ATOM 783 C CA . SER A 1 98 ? 21.417 1.668 -9.398 1.00 95.75 98 SER A CA 1
ATOM 784 C C . SER A 1 98 ? 21.407 2.535 -10.667 1.00 95.75 98 SER A C 1
ATOM 786 O O . SER A 1 98 ? 22.079 2.197 -11.644 1.00 95.75 98 SER A O 1
ATOM 788 N N . LYS A 1 99 ? 20.604 3.609 -10.710 1.00 94.88 99 LYS A N 1
ATOM 789 C CA . LYS A 1 99 ? 20.393 4.496 -11.870 1.00 94.88 99 LYS A CA 1
ATOM 790 C C . LYS A 1 99 ? 20.001 3.744 -13.152 1.00 94.88 99 LYS A C 1
ATOM 792 O O . LYS A 1 99 ? 20.262 4.196 -14.270 1.00 94.88 99 LYS A O 1
ATOM 797 N N . ASN A 1 100 ? 19.346 2.588 -13.019 1.00 96.19 100 ASN A N 1
ATOM 798 C CA . ASN A 1 100 ? 18.993 1.721 -14.141 1.00 96.19 100 ASN A CA 1
ATOM 799 C C . ASN A 1 100 ? 17.567 2.001 -14.627 1.00 96.19 100 ASN A C 1
ATOM 801 O O . ASN A 1 100 ? 16.618 1.292 -14.287 1.00 96.19 100 ASN A O 1
ATOM 805 N N . LYS A 1 101 ? 17.428 3.014 -15.491 1.00 93.19 101 LYS A N 1
ATOM 806 C CA . LYS A 1 101 ? 16.129 3.454 -16.029 1.00 93.19 101 LYS A CA 1
ATOM 807 C C . LYS A 1 101 ? 15.326 2.333 -16.698 1.00 93.19 101 LYS A C 1
ATOM 809 O O . LYS A 1 101 ? 14.113 2.275 -16.546 1.00 93.19 101 LYS A O 1
ATOM 814 N N . LYS A 1 102 ? 15.976 1.409 -17.416 1.00 94.38 102 LYS A N 1
ATOM 815 C CA . LYS A 1 102 ? 15.270 0.309 -18.099 1.00 94.38 102 LYS A CA 1
ATOM 816 C C . LYS A 1 102 ? 14.621 -0.651 -17.098 1.00 94.38 102 LYS A C 1
ATOM 818 O O . LYS A 1 102 ? 13.461 -1.012 -17.283 1.00 94.38 102 LYS A O 1
ATOM 823 N N . LYS A 1 103 ? 15.353 -1.051 -16.049 1.00 95.94 103 LYS A N 1
ATOM 824 C CA . LYS A 1 103 ? 14.804 -1.890 -14.970 1.00 95.94 103 LYS A CA 1
ATOM 825 C C . LYS A 1 103 ? 13.722 -1.150 -14.191 1.00 95.94 103 LYS A C 1
ATOM 827 O O . LYS A 1 103 ? 12.665 -1.720 -13.956 1.00 95.94 103 LYS A O 1
ATOM 832 N N . MET A 1 104 ? 13.959 0.119 -13.869 1.00 94.56 104 MET A N 1
ATOM 833 C CA . MET A 1 104 ? 12.990 0.959 -13.169 1.00 94.56 104 MET A CA 1
ATOM 834 C C . MET A 1 104 ? 11.656 1.004 -13.931 1.00 94.56 104 MET A C 1
ATOM 836 O O . MET A 1 104 ? 10.623 0.651 -13.378 1.00 94.56 104 MET A O 1
ATOM 840 N N . ASN A 1 105 ? 11.682 1.271 -15.240 1.00 93.31 105 ASN A N 1
ATOM 841 C CA . ASN A 1 105 ? 10.472 1.322 -16.073 1.00 93.31 105 ASN A CA 1
ATOM 842 C C . ASN A 1 105 ? 9.751 -0.024 -16.170 1.00 93.31 105 ASN A C 1
ATOM 844 O O . ASN A 1 105 ? 8.524 -0.069 -16.257 1.00 93.31 105 ASN A O 1
ATOM 848 N N . TYR A 1 106 ? 10.507 -1.122 -16.183 1.00 95.44 106 TYR A N 1
ATOM 849 C CA . TYR A 1 106 ? 9.936 -2.463 -16.142 1.00 95.44 106 TYR A CA 1
ATOM 850 C C . TYR A 1 106 ? 9.171 -2.698 -14.834 1.00 95.44 106 TYR A C 1
ATOM 852 O O . TYR A 1 106 ? 8.016 -3.119 -14.880 1.00 95.44 106 TYR A O 1
ATOM 860 N N . PHE A 1 107 ? 9.774 -2.375 -13.687 1.00 96.06 107 PHE A N 1
ATOM 861 C CA . PHE A 1 107 ? 9.145 -2.583 -12.383 1.00 96.06 107 PHE A CA 1
ATOM 862 C C . PHE A 1 107 ? 7.977 -1.633 -12.125 1.00 96.06 107 PHE A C 1
ATOM 864 O O . PHE A 1 107 ? 6.948 -2.099 -11.659 1.00 96.06 107 PHE A O 1
ATOM 871 N N . ILE A 1 108 ? 8.057 -0.366 -12.541 1.00 93.62 108 ILE A N 1
ATOM 872 C CA . ILE A 1 108 ? 6.916 0.564 -12.483 1.00 93.62 108 ILE A CA 1
ATOM 873 C C . ILE A 1 108 ? 5.710 -0.017 -13.227 1.00 93.62 108 ILE A C 1
ATOM 875 O O . ILE A 1 108 ? 4.618 -0.107 -12.680 1.00 93.62 108 ILE A O 1
ATOM 879 N N . ARG A 1 109 ? 5.896 -0.479 -14.471 1.00 93.38 109 ARG A N 1
ATOM 880 C CA . ARG A 1 109 ? 4.801 -1.092 -15.245 1.00 93.38 109 ARG A CA 1
ATOM 881 C C . ARG A 1 109 ? 4.275 -2.367 -14.599 1.00 93.38 109 ARG A C 1
ATOM 883 O O . ARG A 1 109 ? 3.091 -2.655 -14.732 1.00 93.38 109 ARG A O 1
ATOM 890 N N . LYS A 1 110 ? 5.149 -3.149 -13.960 1.00 94.88 110 LYS A N 1
ATOM 891 C CA . LYS A 1 110 ? 4.751 -4.354 -13.229 1.00 94.88 110 LYS A CA 1
ATOM 892 C C . LYS A 1 110 ? 3.895 -3.984 -12.010 1.00 94.88 110 LYS A C 1
ATOM 894 O O . LYS A 1 110 ? 2.855 -4.599 -11.828 1.00 94.88 110 LYS A O 1
ATOM 899 N N . TYR A 1 111 ? 4.284 -2.949 -11.265 1.00 94.94 111 TYR A N 1
ATOM 900 C CA . TYR A 1 111 ? 3.551 -2.428 -10.110 1.00 94.94 111 TYR A CA 1
ATOM 901 C C . TYR A 1 111 ? 2.170 -1.890 -10.497 1.00 94.94 111 TYR A C 1
ATOM 903 O O . TYR 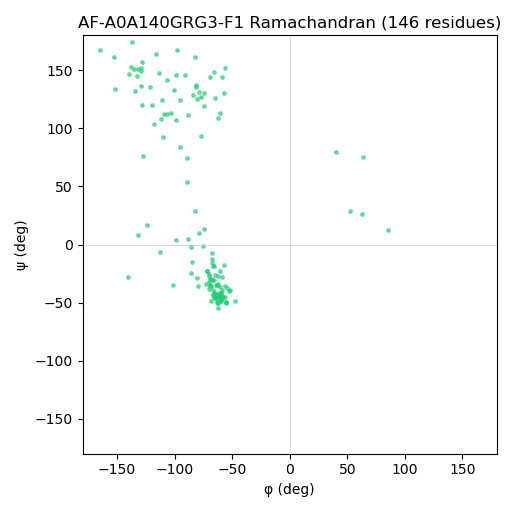A 1 111 ? 1.151 -2.303 -9.961 1.00 94.94 111 TYR A O 1
ATOM 911 N N . LEU A 1 112 ? 2.106 -1.037 -11.522 1.00 92.81 112 LEU A N 1
ATOM 912 C CA . LEU A 1 112 ? 0.834 -0.484 -12.004 1.00 92.81 112 LEU A CA 1
ATOM 913 C C . LEU A 1 112 ? -0.144 -1.560 -12.502 1.00 92.81 112 LEU A C 1
ATOM 915 O O . LEU A 1 112 ? -1.341 -1.309 -12.576 1.00 92.81 112 LEU A O 1
ATOM 919 N N . ARG A 1 113 ? 0.356 -2.741 -12.885 1.00 93.56 113 ARG A N 1
ATOM 920 C CA . ARG A 1 113 ? -0.475 -3.882 -13.291 1.00 93.56 113 ARG A CA 1
ATOM 921 C C . ARG A 1 113 ? -0.941 -4.741 -12.121 1.00 93.56 113 ARG A C 1
ATOM 923 O O . ARG A 1 113 ? -1.939 -5.432 -12.296 1.00 93.56 113 ARG A O 1
ATOM 930 N N . SER A 1 114 ? -0.224 -4.742 -10.996 1.00 95.69 114 SER 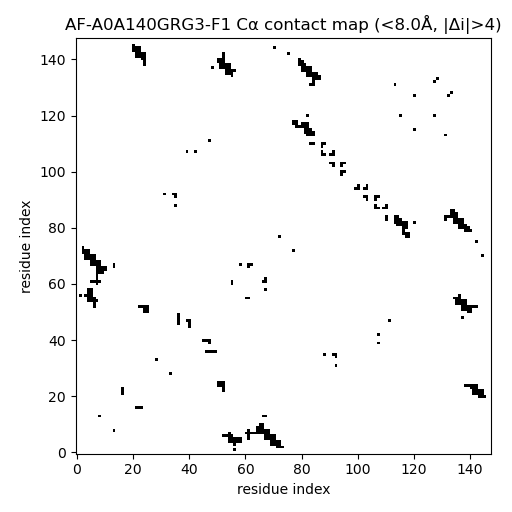A N 1
ATOM 931 C CA . SER A 1 114 ? -0.678 -5.427 -9.784 1.00 95.69 114 SER A CA 1
ATOM 932 C C . SER A 1 114 ? -1.698 -4.587 -9.019 1.00 95.69 114 SER A C 1
ATOM 934 O O . SER A 1 114 ? -2.596 -5.152 -8.414 1.00 95.69 114 SER A O 1
ATOM 936 N N . LEU A 1 115 ? -1.635 -3.256 -9.122 1.00 95.25 115 LEU A N 1
ATOM 937 C CA . LEU A 1 115 ? -2.604 -2.367 -8.486 1.00 95.25 115 LEU A CA 1
ATOM 938 C C . LEU A 1 115 ? -4.039 -2.616 -8.990 1.00 95.25 115 LEU A C 1
ATOM 940 O O . LEU A 1 115 ? -4.368 -2.318 -10.142 1.00 95.25 115 LEU A O 1
ATOM 944 N N . ILE A 1 116 ? -4.912 -3.111 -8.112 1.00 96.38 116 ILE A N 1
ATOM 945 C CA . ILE A 1 116 ? -6.333 -3.350 -8.403 1.00 96.38 116 ILE A CA 1
ATOM 946 C C . ILE A 1 116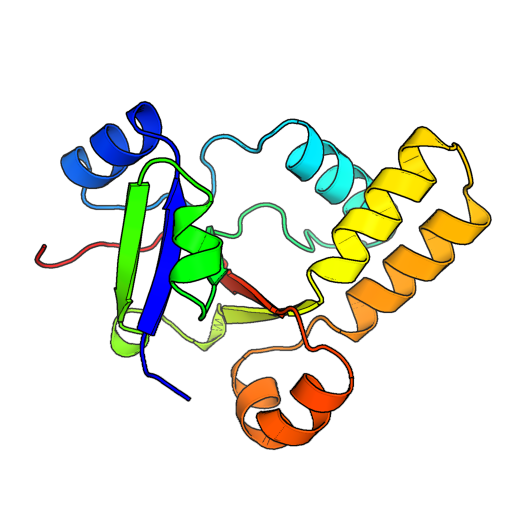 ? -7.243 -2.866 -7.262 1.00 96.38 116 ILE A C 1
ATOM 948 O O . ILE A 1 116 ? -6.825 -2.879 -6.104 1.00 96.38 116 ILE A O 1
ATOM 952 N N . PRO A 1 117 ? -8.497 -2.460 -7.554 1.00 96.88 117 PRO A N 1
ATOM 953 C CA . PRO A 1 117 ? -9.484 -2.175 -6.515 1.00 96.88 117 PRO A CA 1
ATOM 954 C C . PRO A 1 117 ? -9.741 -3.402 -5.639 1.00 96.88 117 PRO A C 1
ATOM 956 O O . PRO A 1 117 ? -9.793 -4.528 -6.143 1.00 96.88 117 PRO A O 1
ATOM 959 N N . PHE A 1 118 ? -9.963 -3.184 -4.347 1.00 95.88 118 PHE A N 1
ATOM 960 C CA . PHE A 1 118 ? -10.125 -4.264 -3.378 1.00 95.88 118 PHE A CA 1
ATOM 961 C C . PHE A 1 118 ? -11.310 -5.195 -3.671 1.00 95.88 118 PHE A C 1
ATOM 963 O O . PHE A 1 118 ? -11.204 -6.407 -3.498 1.00 95.88 118 PHE A O 1
ATOM 970 N N . ASP A 1 119 ? -12.426 -4.667 -4.177 1.00 95.12 119 ASP A N 1
ATOM 971 C CA . ASP A 1 119 ? -13.565 -5.503 -4.577 1.00 95.12 119 ASP A CA 1
ATOM 972 C C . ASP A 1 119 ? -13.197 -6.482 -5.689 1.00 95.12 119 ASP A C 1
ATOM 974 O O . ASP A 1 119 ? -13.510 -7.666 -5.603 1.00 95.12 119 ASP A O 1
ATOM 978 N N . LYS A 1 120 ? -12.425 -6.015 -6.674 1.00 96.62 120 LYS A N 1
ATOM 979 C CA . LYS A 1 120 ? -11.919 -6.875 -7.740 1.00 96.62 120 LYS A CA 1
ATOM 980 C C . LYS A 1 120 ? -10.929 -7.902 -7.200 1.00 96.62 120 LYS A C 1
ATOM 982 O O . LYS A 1 120 ? -10.952 -9.041 -7.646 1.00 96.62 120 LYS A O 1
ATOM 987 N N . TYR A 1 121 ? -10.071 -7.513 -6.254 1.0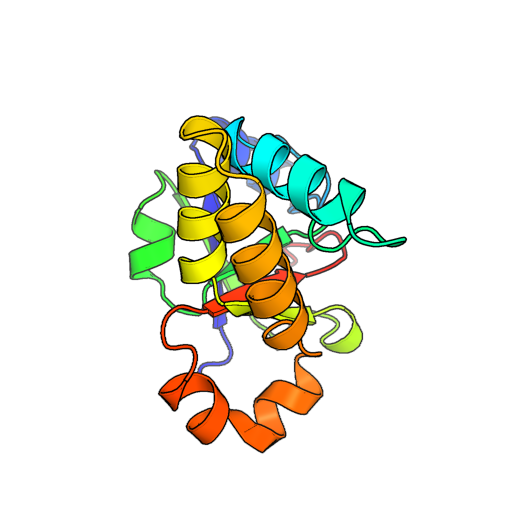0 96.06 121 TYR A N 1
ATOM 988 C CA . TYR A 1 121 ? -9.158 -8.440 -5.582 1.00 96.06 121 TYR A CA 1
ATOM 989 C C . TYR A 1 121 ? -9.915 -9.580 -4.895 1.00 96.06 121 TYR A C 1
ATOM 991 O O . TYR A 1 121 ? -9.546 -10.733 -5.094 1.00 96.06 121 TYR A O 1
ATOM 999 N N . LYS A 1 122 ? -11.001 -9.292 -4.164 1.00 94.06 122 LYS A N 1
ATOM 1000 C CA . LYS A 1 122 ? -11.819 -10.321 -3.496 1.00 94.06 122 LYS A CA 1
ATOM 1001 C C . LYS A 1 122 ? -12.341 -11.387 -4.465 1.00 94.06 122 LYS A C 1
ATOM 1003 O O . LYS A 1 122 ? -12.375 -12.561 -4.107 1.00 94.06 122 LYS A O 1
ATOM 1008 N N . ASP A 1 123 ? -12.678 -11.003 -5.695 1.00 96.25 123 ASP A N 1
ATOM 1009 C CA . ASP A 1 123 ? -13.150 -11.941 -6.721 1.00 96.25 123 ASP A CA 1
ATOM 1010 C C . ASP A 1 123 ? -12.043 -12.878 -7.242 1.00 96.25 123 ASP A C 1
ATOM 1012 O O . ASP A 1 123 ? -12.334 -13.981 -7.711 1.00 96.25 123 ASP A O 1
ATOM 1016 N N . ILE A 1 124 ? -10.772 -12.461 -7.163 1.00 96.19 124 ILE A N 1
ATOM 1017 C CA . ILE A 1 124 ? -9.617 -13.185 -7.725 1.00 96.19 124 ILE A CA 1
ATOM 1018 C C . ILE A 1 124 ? -8.519 -13.498 -6.696 1.00 96.19 124 ILE A C 1
ATOM 1020 O O . ILE A 1 124 ? -7.403 -13.836 -7.086 1.00 96.19 124 ILE A O 1
ATOM 1024 N N . GLU A 1 125 ? -8.816 -13.421 -5.396 1.00 94.38 125 GLU A N 1
ATOM 1025 C CA . GLU A 1 125 ? -7.843 -13.452 -4.287 1.00 94.38 125 GLU A CA 1
ATOM 1026 C C . GLU A 1 125 ? -6.821 -14.588 -4.435 1.00 94.38 125 GLU A C 1
ATOM 1028 O O . GLU A 1 125 ? -5.613 -14.371 -4.373 1.00 94.38 125 GLU A O 1
ATOM 1033 N N . LYS A 1 126 ? -7.289 -15.813 -4.704 1.00 94.75 126 LYS A N 1
ATOM 1034 C CA . LYS A 1 126 ? -6.416 -16.990 -4.848 1.00 94.75 126 LYS A CA 1
ATOM 1035 C C . LYS A 1 126 ? -5.450 -16.879 -6.027 1.00 94.75 126 LYS A C 1
ATOM 1037 O O . LYS A 1 126 ? -4.285 -17.244 -5.892 1.00 94.75 126 LYS A O 1
ATOM 1042 N N . GLU A 1 127 ? -5.937 -16.415 -7.176 1.00 96.75 127 GLU A N 1
ATOM 1043 C CA . GLU A 1 127 ? -5.112 -16.240 -8.374 1.00 96.75 127 GLU A CA 1
ATOM 1044 C C . GLU A 1 127 ? -4.112 -15.107 -8.154 1.00 96.75 127 GLU A C 1
ATOM 1046 O O . GLU A 1 127 ? -2.912 -15.302 -8.346 1.00 96.75 127 GLU A O 1
ATOM 1051 N N . TYR A 1 128 ? -4.593 -13.964 -7.660 1.00 95.75 128 TYR A N 1
ATOM 1052 C CA . TYR A 1 128 ? -3.761 -12.809 -7.357 1.00 95.75 128 TYR A CA 1
ATOM 1053 C C . TYR A 1 128 ? -2.629 -13.182 -6.394 1.00 95.75 128 TYR A C 1
ATOM 1055 O O . TYR A 1 128 ? -1.464 -12.952 -6.707 1.00 95.75 128 TYR A O 1
ATOM 1063 N N . ASN A 1 129 ? -2.943 -13.861 -5.287 1.00 93.56 129 ASN A N 1
ATOM 1064 C CA . ASN A 1 129 ? -1.970 -14.258 -4.264 1.00 93.56 129 ASN A CA 1
ATOM 1065 C C . ASN A 1 129 ? -0.929 -15.264 -4.771 1.00 93.56 129 ASN A C 1
ATOM 1067 O O . ASN A 1 129 ? 0.183 -15.307 -4.250 1.00 93.56 129 ASN A O 1
ATOM 1071 N N . SER A 1 130 ? -1.258 -16.060 -5.793 1.00 95.00 130 SER A N 1
ATOM 1072 C CA . SER A 1 130 ? -0.292 -16.974 -6.420 1.00 95.00 130 SER A CA 1
ATOM 1073 C C . SER A 1 130 ? 0.769 -16.246 -7.257 1.00 95.00 130 SER A C 1
ATOM 1075 O O . SER A 1 130 ? 1.859 -16.776 -7.471 1.00 95.00 130 SER A O 1
ATOM 1077 N N . ILE A 1 131 ? 0.458 -15.029 -7.713 1.00 94.50 131 ILE A N 1
ATOM 1078 C CA . ILE A 1 131 ? 1.325 -14.193 -8.555 1.00 94.50 131 ILE A CA 1
ATOM 1079 C C . ILE A 1 131 ? 2.010 -13.100 -7.717 1.00 94.50 131 ILE A C 1
ATOM 1081 O O . ILE A 1 131 ? 3.163 -12.755 -7.981 1.00 94.50 131 ILE A O 1
ATOM 1085 N N . HIS A 1 132 ? 1.303 -12.583 -6.710 1.00 93.75 132 HIS A N 1
ATOM 1086 C CA . HIS A 1 132 ? 1.658 -11.441 -5.869 1.00 93.75 132 HIS A CA 1
ATOM 1087 C C . HIS A 1 132 ? 1.563 -11.832 -4.381 1.00 93.75 132 HIS A C 1
ATOM 1089 O O . HIS A 1 132 ? 0.587 -11.493 -3.709 1.00 93.75 132 HIS A O 1
ATOM 1095 N N . PRO A 1 133 ? 2.540 -12.591 -3.855 1.00 88.50 133 PRO A N 1
ATOM 1096 C CA . PRO A 1 133 ? 2.459 -13.144 -2.502 1.00 88.50 133 PRO A CA 1
ATOM 1097 C C . PRO A 1 133 ? 2.634 -12.100 -1.388 1.00 88.50 133 PRO A C 1
ATOM 1099 O O . PRO A 1 133 ? 2.165 -12.333 -0.276 1.00 88.50 133 PRO A O 1
ATOM 1102 N N . HIS A 1 134 ? 3.272 -10.963 -1.680 1.00 90.31 134 HIS A N 1
ATOM 1103 C CA . HIS A 1 134 ? 3.548 -9.889 -0.723 1.00 90.31 134 HIS A CA 1
ATOM 1104 C C . HIS A 1 134 ? 2.695 -8.670 -1.062 1.00 90.31 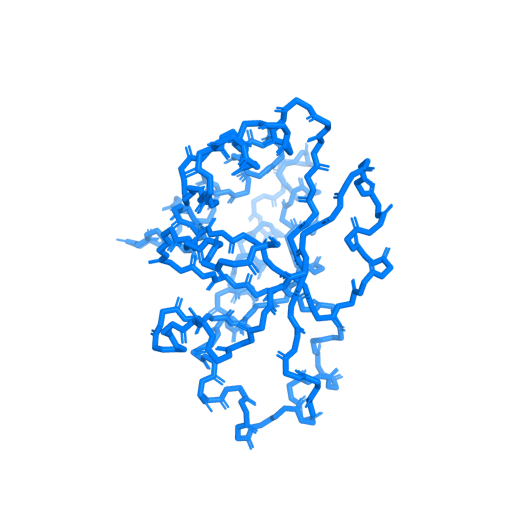134 HIS A C 1
ATOM 1106 O O . HIS A 1 134 ? 3.052 -7.858 -1.916 1.00 90.31 134 HIS A O 1
ATOM 1112 N N . ARG A 1 135 ? 1.521 -8.576 -0.437 1.00 91.75 135 ARG A N 1
ATOM 1113 C CA . ARG A 1 135 ? 0.547 -7.523 -0.737 1.00 91.75 135 ARG A CA 1
ATOM 1114 C C . ARG A 1 135 ? 0.762 -6.322 0.159 1.00 91.75 135 ARG A C 1
ATOM 1116 O O . ARG A 1 135 ? 1.059 -6.464 1.335 1.00 91.75 135 ARG A O 1
ATOM 1123 N N . GLU A 1 136 ? 0.510 -5.155 -0.398 1.00 92.44 136 GLU A N 1
ATOM 1124 C CA . GLU A 1 136 ? 0.179 -3.970 0.381 1.00 92.44 136 GLU A CA 1
ATOM 1125 C C . GLU A 1 136 ? -1.264 -3.573 0.087 1.00 92.44 136 GLU A C 1
ATOM 1127 O O . GLU A 1 136 ? -1.759 -3.748 -1.034 1.00 92.44 136 GLU A O 1
ATOM 1132 N N . TYR A 1 137 ? -1.921 -3.019 1.096 1.00 94.62 137 TYR A N 1
ATOM 1133 C CA . TYR A 1 137 ? -3.262 -2.478 0.993 1.00 94.62 137 TYR A CA 1
ATOM 1134 C C . TYR A 1 137 ? -3.180 -0.955 1.122 1.00 94.62 137 TYR A C 1
ATOM 1136 O O . TYR A 1 137 ? -2.616 -0.425 2.076 1.00 94.62 137 TYR A O 1
ATOM 1144 N N . LEU A 1 138 ? -3.712 -0.250 0.129 1.00 94.25 138 LEU A N 1
ATOM 1145 C CA . LEU A 1 138 ? -3.619 1.202 -0.007 1.00 94.25 138 LEU A CA 1
ATOM 1146 C C . LEU A 1 138 ? -5.004 1.803 0.206 1.00 94.25 138 LEU A C 1
ATOM 1148 O O . LEU A 1 138 ? -5.883 1.643 -0.646 1.00 94.25 138 LEU A O 1
ATOM 1152 N N . TYR A 1 139 ? -5.212 2.471 1.338 1.00 94.44 139 TYR A N 1
ATOM 1153 C CA . TYR A 1 139 ? -6.487 3.104 1.664 1.00 94.44 139 TYR A CA 1
ATOM 1154 C C . TYR A 1 139 ? -6.429 4.621 1.451 1.00 94.44 139 TYR A C 1
ATOM 1156 O O . TYR A 1 139 ? -5.735 5.333 2.172 1.00 94.44 139 TYR A O 1
ATOM 1164 N N . PHE A 1 140 ? -7.171 5.140 0.471 1.00 92.75 140 PHE A N 1
ATOM 1165 C CA . PHE A 1 140 ? -7.116 6.550 0.052 1.00 92.75 140 PHE A CA 1
ATOM 1166 C C . PHE A 1 140 ? -8.081 7.455 0.827 1.00 92.75 140 PHE A C 1
ATOM 1168 O O . PHE A 1 140 ? -8.908 8.160 0.244 1.00 92.75 140 PHE A O 1
ATOM 1175 N N . ASN A 1 141 ? -7.995 7.415 2.155 1.00 92.19 141 ASN A N 1
ATOM 1176 C CA . ASN A 1 141 ? -8.633 8.364 3.066 1.00 92.19 141 ASN A CA 1
ATOM 1177 C C . ASN A 1 141 ? -8.011 8.240 4.462 1.00 92.19 141 ASN A C 1
ATOM 1179 O O . ASN A 1 141 ? -7.340 7.254 4.757 1.00 92.19 141 ASN A O 1
ATOM 1183 N N . SER A 1 142 ? -8.277 9.196 5.345 1.00 92.56 142 SER A N 1
ATOM 1184 C CA . SER A 1 142 ? -7.991 9.017 6.769 1.00 92.56 142 SER A CA 1
ATOM 1185 C C . SER A 1 142 ? -8.872 7.915 7.370 1.00 92.56 142 SER A C 1
ATOM 1187 O O . SER A 1 142 ? -10.020 7.721 6.953 1.00 92.56 142 SER A O 1
ATOM 1189 N N . ILE A 1 143 ? -8.348 7.204 8.368 1.00 93.06 143 ILE A N 1
ATOM 1190 C CA . ILE A 1 143 ? -9.056 6.140 9.093 1.00 93.06 143 ILE A CA 1
ATOM 1191 C C . ILE A 1 143 ? -9.353 6.643 10.501 1.00 93.06 143 ILE A C 1
ATOM 1193 O O . ILE A 1 143 ? -8.433 6.839 11.291 1.00 93.06 143 ILE A O 1
ATOM 1197 N N . ASN A 1 144 ? -10.632 6.853 10.816 1.00 91.50 144 ASN A N 1
ATOM 1198 C CA . ASN A 1 144 ? -11.052 7.183 12.176 1.00 91.50 144 ASN A CA 1
ATOM 1199 C C . ASN A 1 144 ? -11.041 5.916 13.030 1.00 91.50 144 ASN A C 1
ATOM 1201 O O . ASN A 1 144 ? -11.673 4.919 12.675 1.00 91.50 144 ASN A O 1
ATOM 1205 N N . LEU A 1 145 ? -10.354 5.977 14.164 1.00 87.31 145 LEU A N 1
ATOM 1206 C CA . LEU A 1 145 ? -10.307 4.913 15.156 1.00 87.31 145 LEU A CA 1
ATOM 1207 C C . LEU A 1 145 ? -11.462 5.147 16.130 1.00 87.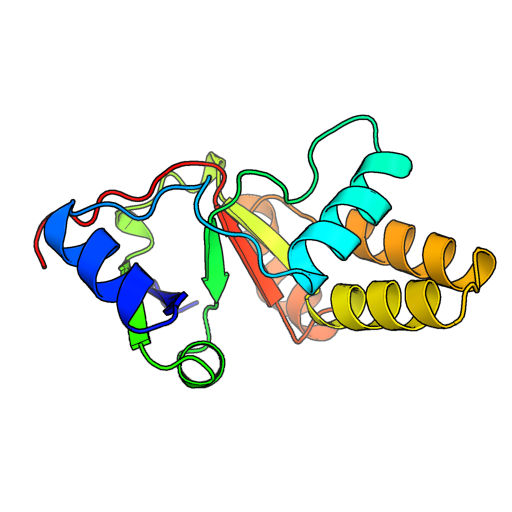31 145 LEU A C 1
ATOM 1209 O O . LEU A 1 145 ? -11.288 5.699 17.213 1.00 87.31 145 LEU A O 1
ATOM 1213 N N . VAL A 1 146 ? -12.682 4.845 15.684 1.00 66.19 146 VAL A N 1
ATOM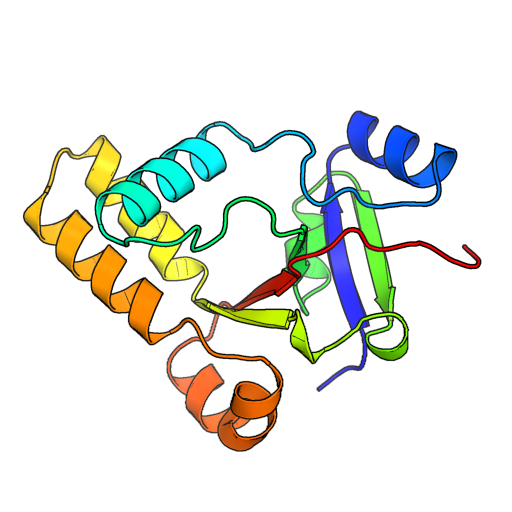 1214 C CA . VAL A 1 146 ? -13.859 4.925 16.554 1.00 66.19 146 VAL A CA 1
ATOM 1215 C C . VAL A 1 146 ? -13.804 3.724 17.502 1.00 66.19 146 VAL A C 1
ATOM 1217 O O . VAL A 1 146 ? -13.803 2.590 17.028 1.00 66.19 146 VAL A O 1
ATOM 1220 N N . ASP A 1 147 ? -13.735 4.003 18.805 1.00 47.09 147 ASP A N 1
ATOM 1221 C CA . ASP A 1 147 ? -13.678 3.050 19.927 1.00 47.09 147 ASP A CA 1
ATOM 1222 C C . ASP A 1 147 ? -12.426 2.136 19.970 1.00 47.09 147 ASP A C 1
ATOM 1224 O O . ASP A 1 147 ? -12.509 0.940 19.684 1.00 47.09 147 ASP A O 1
ATOM 1228 N N . LEU A 1 148 ? -11.269 2.690 20.375 1.00 45.50 148 LEU A N 1
ATOM 1229 C CA . LEU A 1 148 ? -10.162 1.897 20.950 1.00 45.50 148 LEU A CA 1
ATOM 1230 C C . LEU A 1 148 ? -10.458 1.510 22.407 1.00 45.50 148 LEU A C 1
ATOM 1232 O O . LEU A 1 148 ? -10.900 2.399 23.173 1.00 45.50 148 LEU A O 1
#

Radius of gyration: 15.29 Å; Cα contacts (8 Å, |Δi|>4): 219; chains: 1; bounding box: 37×30×39 Å

pLDDT: mean 88.43, std 10.0, range [45.5, 96.88]

Sequence (148 aa):
MENVFYHGTYEDSYNEIVEKGVILNSIQEADETSIINDVLNSYSYSNVRNGAVFLTDNEKEAECYECNIKIDINNLNTNLLYVADNDITNNILNAYFSKNKKKMNYFIRKYLRSLIPFDKYKDIEKEYNSIHPHREYLYFNSINLVDL

Mean predicted aligned error: 4.62 Å